Protein AF-A0AA43JAC1-F1 (afdb_monomer)

Solvent-accessible surface area (backbone atoms only — not comparable to full-atom values): 8086 Å² total; per-residue (Å²): 140,81,87,79,81,76,82,54,74,78,64,52,54,62,54,50,50,55,53,50,57,68,74,68,59,69,70,52,88,91,40,70,66,11,55,54,45,45,63,74,26,57,47,96,43,46,61,46,20,34,46,41,29,41,54,52,30,39,52,23,40,60,66,27,52,92,64,53,57,79,39,71,36,44,46,50,25,53,30,29,51,52,24,34,68,28,38,63,75,62,34,51,70,77,49,64,72,37,77,61,39,61,53,34,55,46,36,56,52,50,44,52,56,39,49,56,52,25,64,72,28,26,74,41,82,67,56,25,46,55,31,37,53,52,42,42,53,42,43,49,56,29,40,55,42,52,60,72,66,109

Structure (mmCIF, N/CA/C/O backbone):
data_AF-A0AA43JAC1-F1
#
_entry.id   AF-A0AA43JAC1-F1
#
loop_
_atom_site.group_PDB
_atom_site.id
_atom_site.type_symbol
_atom_site.label_atom_id
_atom_site.label_alt_id
_atom_site.label_comp_id
_atom_site.label_asym_id
_atom_site.label_entity_id
_atom_site.label_seq_id
_atom_site.pdbx_PDB_ins_code
_atom_site.Cartn_x
_atom_site.Cartn_y
_atom_site.Cartn_z
_atom_site.occupancy
_atom_site.B_iso_or_equiv
_atom_site.auth_seq_id
_atom_site.auth_comp_id
_atom_site.auth_asym_id
_atom_site.auth_atom_id
_atom_site.pdbx_PDB_model_num
ATOM 1 N N . MET A 1 1 ? -25.812 -44.907 -29.890 1.00 40.38 1 MET A N 1
ATOM 2 C CA . MET A 1 1 ? -25.607 -44.905 -28.423 1.00 40.38 1 MET A CA 1
ATOM 3 C C . MET A 1 1 ? -24.347 -44.103 -28.121 1.00 40.38 1 MET A C 1
ATOM 5 O O . MET A 1 1 ? -23.286 -44.494 -28.581 1.00 40.38 1 MET A O 1
ATOM 9 N N . LYS A 1 2 ? -24.448 -42.955 -27.439 1.00 39.94 2 LYS A N 1
ATOM 10 C CA . LYS A 1 2 ? -23.285 -42.170 -26.984 1.00 39.94 2 LYS A CA 1
ATOM 11 C C . LYS A 1 2 ? -23.535 -41.804 -25.521 1.00 39.94 2 LYS A C 1
ATOM 13 O O . LYS A 1 2 ? -24.502 -41.108 -25.219 1.00 39.94 2 LYS A O 1
ATOM 18 N N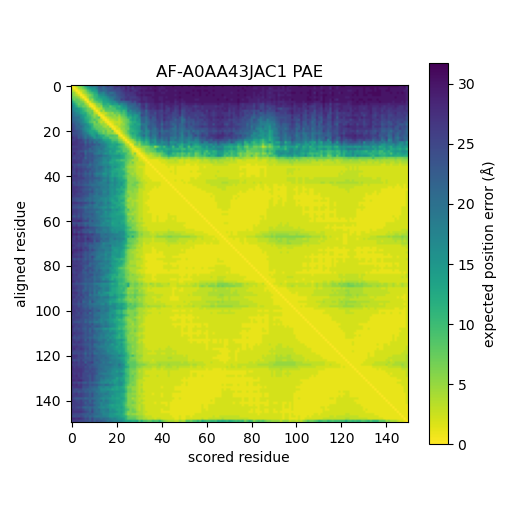 . GLY A 1 3 ? -22.749 -42.414 -24.635 1.00 40.12 3 GLY A N 1
ATOM 19 C CA . GLY A 1 3 ? -22.918 -42.366 -23.186 1.00 40.12 3 GLY A CA 1
ATOM 20 C C . GLY A 1 3 ? -22.763 -40.950 -22.645 1.00 40.12 3 GLY A C 1
ATOM 21 O O . GLY A 1 3 ? -21.780 -40.267 -22.922 1.00 40.12 3 GLY A O 1
ATOM 22 N N . ARG A 1 4 ? -23.764 -40.515 -21.882 1.00 46.50 4 ARG A N 1
ATOM 23 C CA . ARG A 1 4 ? -23.777 -39.256 -21.145 1.00 46.50 4 ARG A CA 1
ATOM 24 C C . ARG A 1 4 ? -22.988 -39.498 -19.854 1.00 46.50 4 ARG A C 1
ATOM 26 O O . ARG A 1 4 ? -23.461 -40.214 -18.975 1.00 46.50 4 ARG A O 1
ATOM 33 N N . GLY A 1 5 ? -21.760 -38.988 -19.786 1.00 47.12 5 GLY A N 1
ATOM 34 C CA . GLY A 1 5 ? -20.915 -39.092 -18.598 1.00 47.12 5 GLY A CA 1
ATOM 35 C C . GLY A 1 5 ? -21.556 -38.343 -17.434 1.00 47.12 5 GLY A C 1
ATOM 36 O O . GLY A 1 5 ? -21.631 -37.118 -17.450 1.00 47.12 5 GLY A O 1
ATOM 37 N N . TYR A 1 6 ? -22.044 -39.081 -16.438 1.00 53.00 6 TYR A N 1
ATOM 38 C CA . TYR A 1 6 ? -22.432 -38.520 -15.151 1.00 53.00 6 TYR A CA 1
ATOM 39 C C . TYR A 1 6 ? -21.171 -37.995 -14.466 1.00 53.00 6 TYR A C 1
ATOM 41 O O . TYR A 1 6 ? -20.369 -38.763 -13.936 1.00 53.00 6 TYR A O 1
ATOM 49 N N . MET A 1 7 ? -20.987 -36.678 -14.486 1.00 51.00 7 MET A N 1
ATOM 50 C CA . MET A 1 7 ? -20.015 -36.012 -13.631 1.00 51.00 7 MET A CA 1
ATOM 51 C C . MET A 1 7 ? -20.516 -36.184 -12.193 1.00 51.00 7 MET A C 1
ATOM 53 O O . MET A 1 7 ? -21.502 -35.575 -11.782 1.00 51.00 7 MET A O 1
ATOM 57 N N . GLY A 1 8 ? -19.929 -37.145 -11.479 1.00 45.53 8 GLY A N 1
ATOM 58 C CA . GLY A 1 8 ? -20.407 -37.577 -10.174 1.00 45.53 8 GLY A CA 1
ATOM 59 C C . GLY A 1 8 ? -20.441 -36.424 -9.174 1.00 45.53 8 GLY A C 1
ATOM 60 O O . GLY A 1 8 ? -19.477 -35.673 -9.043 1.00 45.53 8 GLY A O 1
ATOM 61 N N . LEU A 1 9 ? -21.530 -36.350 -8.406 1.00 53.09 9 LEU A N 1
ATOM 62 C CA . LEU A 1 9 ? -21.781 -35.397 -7.314 1.00 53.09 9 LEU A CA 1
ATOM 63 C C . LEU A 1 9 ? -20.607 -35.280 -6.309 1.00 53.09 9 LEU A C 1
ATOM 65 O O . LEU A 1 9 ? -20.464 -34.277 -5.617 1.00 53.09 9 LEU A O 1
ATOM 69 N N . LYS A 1 10 ? -19.724 -36.288 -6.275 1.00 48.84 10 LYS A N 1
ATOM 70 C CA . LYS A 1 10 ? -18.496 -36.348 -5.468 1.00 48.84 10 LYS A CA 1
ATOM 71 C C . LYS A 1 10 ? -17.394 -35.376 -5.915 1.00 48.84 10 LYS A C 1
ATOM 73 O O . LYS A 1 10 ? -16.580 -34.995 -5.084 1.00 48.84 10 LYS A O 1
ATOM 78 N N . ALA A 1 11 ? -17.370 -34.955 -7.182 1.00 51.06 11 ALA A N 1
ATOM 79 C CA . ALA A 1 11 ? -16.436 -33.936 -7.673 1.00 51.06 11 ALA A CA 1
ATOM 80 C C . ALA A 1 11 ? -16.928 -32.502 -7.398 1.00 51.06 11 ALA A C 1
ATOM 82 O O . ALA A 1 11 ? -16.128 -31.572 -7.369 1.00 51.06 11 ALA A O 1
ATOM 83 N N . LEU A 1 12 ? -18.231 -32.321 -7.146 1.00 50.81 12 LEU A N 1
ATOM 84 C CA . LEU A 1 12 ? -18.826 -31.011 -6.870 1.00 50.81 12 LEU A CA 1
ATOM 85 C C . LEU A 1 12 ? -18.470 -30.496 -5.464 1.00 50.81 12 LEU A C 1
ATOM 87 O O . LEU A 1 12 ? -18.235 -29.306 -5.284 1.00 50.81 12 LEU A O 1
ATOM 91 N N . PHE A 1 13 ? -18.386 -31.395 -4.479 1.00 55.53 13 PHE A N 1
ATOM 92 C CA . PHE A 1 13 ? -18.080 -31.064 -3.082 1.00 55.53 13 PHE A CA 1
ATOM 93 C C . PHE A 1 13 ? -16.692 -30.435 -2.846 1.00 55.53 13 PHE A C 1
ATOM 95 O O . PHE A 1 13 ? -16.640 -29.400 -2.183 1.00 55.53 13 PHE A O 1
ATOM 102 N N . PRO A 1 14 ? -15.570 -30.970 -3.374 1.00 54.66 14 PRO A N 1
ATOM 103 C CA . PRO A 1 14 ? -14.261 -30.341 -3.183 1.00 54.66 14 PRO A CA 1
ATOM 104 C C . PRO A 1 14 ? -14.140 -29.004 -3.928 1.00 54.66 14 PRO A C 1
ATOM 106 O O . PRO A 1 14 ? -13.505 -28.085 -3.420 1.00 54.66 14 PRO A O 1
ATOM 109 N N . ILE A 1 15 ? -14.795 -28.857 -5.087 1.00 58.62 15 ILE A N 1
ATOM 110 C CA . ILE A 1 15 ? -14.816 -27.599 -5.852 1.00 58.62 15 ILE A CA 1
ATOM 111 C C . ILE A 1 15 ? -15.616 -26.527 -5.100 1.00 58.62 15 ILE A C 1
ATOM 113 O O . ILE A 1 15 ? -15.154 -25.396 -4.964 1.00 58.62 15 ILE A O 1
ATOM 117 N N . ALA A 1 16 ? -16.778 -26.888 -4.549 1.00 57.22 16 ALA A N 1
ATOM 118 C CA . ALA A 1 16 ? -17.584 -25.990 -3.729 1.00 57.22 16 ALA A CA 1
ATOM 119 C C . ALA A 1 16 ? -16.869 -25.603 -2.422 1.00 57.22 16 ALA A C 1
ATOM 121 O O . ALA A 1 16 ? -16.908 -24.440 -2.038 1.00 57.22 16 ALA A O 1
ATOM 122 N N . ALA A 1 17 ? -16.156 -26.530 -1.773 1.00 58.16 17 ALA A N 1
ATOM 123 C CA . ALA A 1 17 ? -15.368 -26.235 -0.574 1.00 58.16 17 ALA A CA 1
ATOM 124 C C . ALA A 1 17 ? -14.196 -25.277 -0.860 1.00 58.16 17 ALA A C 1
ATOM 126 O O . ALA A 1 17 ? -13.959 -24.358 -0.078 1.00 58.16 17 ALA A O 1
ATOM 127 N N . LEU A 1 18 ? -13.507 -25.428 -2.000 1.00 54.09 18 LEU A N 1
ATOM 128 C CA . LEU A 1 18 ? -12.446 -24.506 -2.427 1.00 54.09 18 LEU A CA 1
ATOM 129 C C . LEU A 1 18 ? -12.998 -23.098 -2.721 1.00 54.09 18 LEU A C 1
ATOM 131 O O . LEU A 1 18 ? -12.388 -22.096 -2.352 1.00 54.09 18 LEU A O 1
ATOM 135 N N . LEU A 1 19 ? -14.181 -23.026 -3.341 1.00 53.22 19 LEU A N 1
ATOM 136 C CA . LEU A 1 19 ? -14.899 -21.776 -3.597 1.00 53.22 19 LEU A CA 1
ATOM 137 C C . LEU A 1 19 ? -15.349 -21.100 -2.296 1.00 53.22 19 LEU A C 1
ATOM 139 O O . LEU A 1 19 ? -15.145 -19.899 -2.145 1.00 53.22 19 LEU A O 1
ATOM 143 N N . VAL A 1 20 ? -15.873 -21.846 -1.322 1.00 51.38 20 VAL A N 1
ATOM 144 C CA . VAL A 1 20 ? -16.310 -21.287 -0.030 1.00 51.38 20 VAL A CA 1
ATOM 145 C C . VAL A 1 20 ? -15.117 -20.797 0.801 1.00 51.38 20 VAL A C 1
ATOM 147 O O . VAL A 1 20 ? -15.163 -19.683 1.324 1.00 51.38 20 VAL A O 1
ATOM 150 N N . LEU A 1 21 ? -14.003 -21.537 0.826 1.00 49.38 21 LEU A N 1
ATOM 151 C CA . LEU A 1 21 ? -12.764 -21.111 1.498 1.00 49.38 21 LEU A CA 1
ATOM 152 C C . LEU A 1 21 ? -12.146 -19.846 0.879 1.00 49.38 21 LEU A C 1
ATOM 154 O O . LEU A 1 21 ? -11.445 -19.113 1.571 1.00 49.38 21 LEU A O 1
ATOM 158 N N . SER A 1 22 ? -12.429 -19.556 -0.396 1.00 47.78 22 SER A N 1
ATOM 159 C CA . SER A 1 22 ? -12.005 -18.306 -1.044 1.00 47.78 22 SER A CA 1
ATOM 160 C C . SER A 1 22 ? -12.864 -17.090 -0.668 1.00 47.78 22 SER A C 1
ATOM 162 O O . SER A 1 22 ? -12.442 -15.956 -0.881 1.00 47.78 22 SER A O 1
ATOM 164 N N . THR A 1 23 ? -14.057 -17.309 -0.100 1.00 45.69 23 THR A N 1
ATOM 165 C CA . THR A 1 23 ? -14.999 -16.227 0.248 1.00 45.69 23 THR A CA 1
ATOM 166 C C . THR A 1 23 ? -14.921 -15.784 1.706 1.00 45.69 23 THR A C 1
ATOM 168 O O . THR A 1 23 ? -15.363 -14.684 2.028 1.00 45.69 23 THR A O 1
ATOM 171 N N . THR A 1 24 ? -14.338 -16.600 2.589 1.00 44.31 24 THR A N 1
ATOM 172 C CA . THR A 1 24 ? -14.285 -16.329 4.032 1.00 44.31 24 THR A CA 1
ATOM 173 C C . THR A 1 24 ? -12.873 -16.515 4.572 1.00 44.31 24 THR A C 1
ATOM 175 O O . THR A 1 24 ? -12.575 -17.487 5.265 1.00 44.31 24 THR A O 1
ATOM 178 N N . GLY A 1 25 ? -11.973 -15.590 4.258 1.00 48.66 25 GLY A N 1
ATOM 179 C CA . GLY A 1 25 ? -10.686 -15.559 4.936 1.00 48.66 25 GLY A CA 1
ATOM 180 C C . GLY A 1 25 ? -9.676 -14.646 4.278 1.00 48.66 25 GLY A C 1
ATOM 181 O O . GLY A 1 25 ? -9.509 -14.644 3.061 1.00 48.66 25 GLY A O 1
ATOM 182 N N . CYS A 1 26 ? -8.957 -13.919 5.121 1.00 59.94 26 CYS A N 1
ATOM 183 C CA . CYS A 1 26 ? -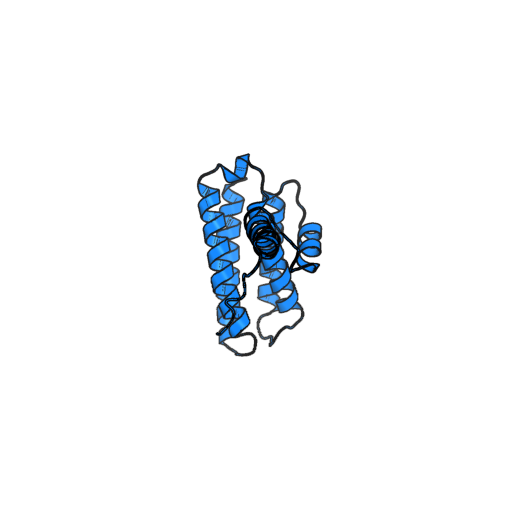7.668 -13.345 4.793 1.00 59.94 26 CYS A CA 1
ATOM 184 C C . CYS A 1 26 ? -6.688 -14.514 4.525 1.00 59.94 26 CYS A C 1
ATOM 186 O O . CYS A 1 26 ? -5.961 -14.957 5.419 1.00 59.94 26 CYS A O 1
ATOM 188 N N . SER A 1 27 ? -6.719 -15.068 3.311 1.00 58.81 27 SER A N 1
ATOM 189 C CA . SER A 1 27 ? -5.905 -16.212 2.905 1.00 58.81 27 SER A CA 1
ATOM 190 C C . SER A 1 27 ? -4.590 -15.782 2.253 1.00 58.81 27 SER A C 1
ATOM 192 O O . SER A 1 27 ? -4.572 -15.185 1.179 1.00 58.81 27 SER A O 1
ATOM 194 N N . TYR A 1 28 ? -3.478 -16.195 2.864 1.00 58.53 28 TYR A N 1
ATOM 195 C CA . TYR A 1 28 ? -2.128 -16.075 2.299 1.00 58.53 28 TYR A CA 1
ATOM 196 C C . TYR A 1 28 ? -1.758 -17.231 1.355 1.00 58.53 28 TYR A C 1
ATOM 198 O O . TYR A 1 28 ? -0.608 -17.316 0.931 1.00 58.53 28 TYR A O 1
ATOM 206 N N . LEU A 1 29 ? -2.689 -18.144 1.038 1.00 57.22 29 LEU A N 1
ATOM 207 C CA . LEU A 1 29 ? -2.394 -19.409 0.343 1.00 57.22 29 LEU A CA 1
ATOM 208 C C . LEU A 1 29 ? -1.641 -19.223 -0.986 1.00 57.22 29 LEU A C 1
ATOM 210 O O . LEU A 1 29 ? -0.872 -20.093 -1.378 1.00 57.22 29 LEU A O 1
ATOM 214 N N . PHE A 1 30 ? -1.836 -18.087 -1.655 1.00 60.38 30 PHE A N 1
ATOM 215 C CA . PHE A 1 30 ? -1.217 -17.792 -2.946 1.00 60.38 30 PHE A CA 1
ATOM 216 C C . PHE A 1 30 ? 0.009 -16.867 -2.860 1.00 60.38 30 PHE A C 1
ATOM 218 O O . PHE A 1 30 ? 0.675 -16.675 -3.874 1.00 60.38 30 PHE A O 1
ATOM 225 N N . TYR A 1 31 ? 0.331 -16.319 -1.679 1.00 67.50 31 TYR A N 1
ATOM 226 C CA . TYR A 1 31 ? 1.367 -15.289 -1.498 1.00 67.50 31 TYR A CA 1
ATOM 227 C C . TYR A 1 31 ? 2.130 -15.487 -0.173 1.00 67.50 31 TYR A C 1
ATOM 229 O O . TYR A 1 31 ? 1.892 -14.767 0.800 1.00 67.50 31 TYR A O 1
ATOM 237 N N . PRO A 1 32 ? 3.041 -16.475 -0.089 1.00 66.69 32 PRO A N 1
ATOM 238 C CA . PRO A 1 32 ? 3.710 -16.831 1.164 1.00 66.69 32 PRO A CA 1
ATOM 239 C C . PRO A 1 32 ? 4.566 -15.695 1.752 1.00 66.69 32 PRO A C 1
ATOM 241 O O . PRO A 1 32 ? 4.531 -15.493 2.966 1.00 66.69 32 PRO A O 1
ATOM 244 N N . HIS A 1 33 ? 5.247 -14.894 0.922 1.00 84.62 33 HIS A N 1
ATOM 245 C CA . HIS A 1 33 ? 6.064 -13.764 1.394 1.00 84.62 33 HIS A CA 1
ATOM 246 C C . HIS A 1 33 ? 5.231 -12.582 1.912 1.00 84.62 33 HIS A C 1
ATOM 248 O O . HIS A 1 33 ? 5.705 -11.815 2.749 1.00 84.62 33 HIS A O 1
ATOM 254 N N . ALA A 1 34 ? 3.956 -12.461 1.524 1.00 86.50 34 ALA A N 1
ATOM 255 C CA . ALA A 1 34 ? 3.066 -11.445 2.089 1.00 86.50 34 ALA A CA 1
ATOM 256 C C . ALA A 1 34 ? 2.913 -11.603 3.614 1.00 86.50 34 ALA A C 1
ATOM 258 O O . ALA A 1 34 ? 2.842 -10.615 4.343 1.00 86.50 34 ALA A O 1
ATOM 259 N N . LYS A 1 35 ? 2.949 -12.842 4.128 1.00 88.56 35 LYS A N 1
ATOM 260 C CA . LYS A 1 35 ? 2.922 -13.106 5.575 1.00 88.56 35 LYS A CA 1
ATOM 261 C C . LYS A 1 35 ? 4.150 -12.535 6.289 1.00 88.56 35 LYS A C 1
ATOM 263 O O . LYS A 1 35 ? 4.026 -12.074 7.423 1.00 88.56 35 LYS A O 1
ATOM 268 N N . GLU A 1 36 ? 5.318 -12.557 5.651 1.00 92.88 36 GLU A N 1
ATOM 269 C CA . GLU A 1 36 ? 6.544 -11.987 6.218 1.00 92.88 36 GLU A CA 1
ATOM 270 C C . GLU A 1 36 ? 6.439 -10.468 6.333 1.00 92.88 36 GLU A C 1
ATOM 272 O O . GLU A 1 36 ? 6.806 -9.908 7.363 1.00 92.88 36 GLU A O 1
ATOM 277 N N . PHE A 1 37 ? 5.880 -9.801 5.321 1.00 95.69 37 PHE A N 1
ATOM 278 C CA . PHE A 1 37 ? 5.620 -8.363 5.385 1.00 95.69 37 PHE A CA 1
ATOM 279 C C . PHE A 1 37 ? 4.585 -8.011 6.453 1.00 95.69 37 PHE A C 1
ATOM 281 O O . PHE A 1 37 ? 4.822 -7.084 7.223 1.00 95.69 37 PHE A O 1
ATOM 288 N N . THR A 1 38 ? 3.504 -8.785 6.597 1.00 95.19 38 THR A N 1
ATOM 289 C CA . THR A 1 38 ? 2.562 -8.602 7.715 1.00 95.19 38 THR A CA 1
ATOM 290 C C . THR A 1 38 ? 3.252 -8.768 9.069 1.00 95.19 38 THR A C 1
ATOM 292 O O . THR A 1 38 ? 2.995 -7.998 9.990 1.00 95.19 38 THR A O 1
ATOM 295 N N . ALA A 1 39 ? 4.148 -9.751 9.209 1.00 95.38 39 ALA A N 1
ATOM 296 C CA . ALA A 1 39 ? 4.907 -9.945 10.442 1.00 95.38 39 ALA A CA 1
ATOM 297 C C . ALA A 1 39 ? 5.855 -8.767 10.725 1.00 95.38 39 ALA A C 1
ATOM 299 O O . ALA A 1 39 ? 5.922 -8.314 11.866 1.00 95.38 39 ALA A O 1
ATOM 300 N N . LYS A 1 40 ? 6.540 -8.247 9.697 1.00 97.25 40 LYS A N 1
ATOM 301 C CA . LYS A 1 40 ? 7.419 -7.066 9.793 1.00 97.25 40 LYS A CA 1
ATOM 302 C C . LYS A 1 40 ? 6.647 -5.794 10.152 1.00 97.25 40 LYS A C 1
ATOM 304 O O . LYS A 1 40 ? 7.149 -4.979 10.914 1.00 97.25 40 LYS A O 1
ATOM 309 N N . ALA A 1 41 ? 5.437 -5.637 9.627 1.00 97.44 41 ALA A N 1
ATOM 310 C CA . ALA A 1 41 ? 4.601 -4.456 9.824 1.00 97.44 41 ALA A CA 1
ATOM 311 C C . ALA A 1 41 ? 3.723 -4.507 11.086 1.00 97.44 41 ALA A C 1
ATOM 313 O O . ALA A 1 41 ? 2.972 -3.566 11.346 1.00 97.44 41 ALA A O 1
ATOM 314 N N . LYS A 1 42 ? 3.768 -5.604 11.851 1.00 97.06 42 LYS A N 1
ATOM 315 C CA . LYS A 1 42 ? 2.864 -5.854 12.977 1.00 97.06 42 LYS A CA 1
ATOM 316 C C . LYS A 1 42 ? 2.873 -4.695 13.986 1.00 97.06 42 LYS A C 1
ATOM 318 O O . LYS A 1 42 ? 3.895 -4.424 14.608 1.00 97.06 42 LYS A O 1
ATOM 323 N N . GLY A 1 43 ? 1.713 -4.064 14.162 1.00 96.06 43 GLY A N 1
ATOM 324 C CA . GLY A 1 43 ? 1.448 -3.058 15.194 1.00 96.06 43 GLY A CA 1
ATOM 325 C C . GLY A 1 43 ? 0.770 -3.645 16.437 1.00 96.06 43 GLY A C 1
ATOM 326 O O . GLY A 1 43 ? 0.583 -4.862 16.548 1.00 96.06 43 GLY A O 1
ATOM 327 N N . ALA A 1 44 ? 0.369 -2.775 17.367 1.00 96.81 44 ALA A N 1
ATOM 328 C CA . ALA A 1 44 ? -0.426 -3.141 18.538 1.00 96.81 44 ALA A CA 1
ATOM 329 C C . ALA A 1 44 ? -1.842 -3.605 18.154 1.00 96.81 44 ALA A C 1
ATOM 331 O O . ALA A 1 44 ? -2.413 -4.457 18.836 1.00 96.81 44 ALA A O 1
ATOM 332 N N . THR A 1 45 ? -2.383 -3.081 17.049 1.00 96.88 45 THR A N 1
ATOM 333 C CA . THR A 1 45 ? -3.690 -3.452 16.484 1.00 96.88 45 THR A CA 1
ATOM 334 C C . THR A 1 45 ? -3.572 -3.926 15.032 1.00 96.88 45 THR A C 1
ATOM 336 O O . THR A 1 45 ? -2.567 -3.705 14.341 1.00 96.88 45 THR A O 1
ATOM 339 N N . GLY A 1 46 ? -4.621 -4.584 14.539 1.00 96.06 46 GLY A N 1
ATOM 340 C CA . GLY A 1 46 ? -4.796 -4.897 13.125 1.00 96.06 46 GLY A CA 1
ATOM 341 C C . GLY A 1 46 ? -4.820 -3.627 12.280 1.00 96.06 46 GLY A C 1
ATOM 342 O O . GLY A 1 46 ? -4.136 -3.571 11.260 1.00 96.06 46 GLY A O 1
ATOM 343 N N . LEU A 1 47 ? -5.519 -2.583 12.739 1.00 97.56 47 LEU A N 1
ATOM 344 C CA . LEU A 1 47 ? -5.524 -1.272 12.083 1.00 97.56 47 LEU A CA 1
ATOM 345 C C . LEU A 1 47 ? -4.111 -0.684 11.934 1.00 97.56 47 LEU A C 1
ATOM 347 O O . LEU A 1 47 ? -3.715 -0.286 10.838 1.00 97.56 47 LEU A O 1
ATOM 351 N N . GLU A 1 48 ? -3.326 -0.675 13.012 1.00 98.12 48 GLU A N 1
ATOM 352 C CA . GLU A 1 48 ? -1.947 -0.179 12.985 1.00 98.12 48 GLU A CA 1
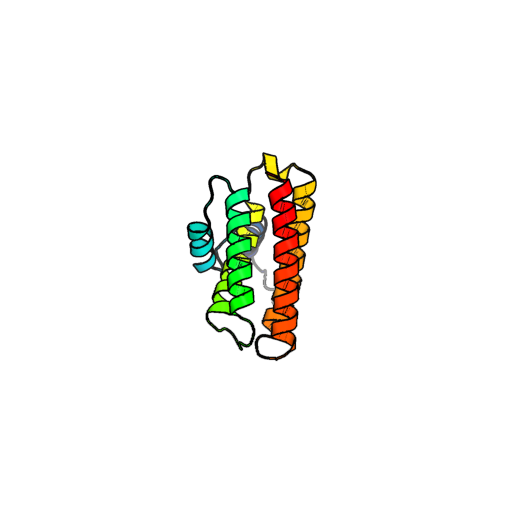ATOM 353 C C . GLU A 1 48 ? -1.061 -1.018 12.058 1.00 98.12 48 GLU A C 1
ATOM 355 O O . GLU A 1 48 ? -0.260 -0.470 11.304 1.00 98.12 48 GLU A O 1
ATOM 360 N N . THR A 1 49 ? -1.262 -2.337 12.034 1.00 97.94 49 THR A N 1
ATOM 361 C CA . THR A 1 49 ? -0.553 -3.232 11.108 1.00 97.94 49 THR A CA 1
ATOM 362 C C . THR A 1 49 ? -0.815 -2.861 9.647 1.00 97.94 49 THR A C 1
ATOM 364 O O . THR A 1 49 ? 0.120 -2.810 8.848 1.00 97.94 49 THR A O 1
ATOM 367 N N . VAL A 1 50 ? -2.068 -2.566 9.276 1.00 98.00 50 VAL A N 1
ATOM 368 C CA . VAL A 1 50 ? -2.396 -2.142 7.903 1.00 98.00 50 VAL A CA 1
ATOM 369 C C . VAL A 1 50 ? -1.757 -0.788 7.592 1.00 98.00 50 VAL A C 1
ATOM 371 O O . VAL A 1 50 ? -1.160 -0.640 6.529 1.00 98.00 50 VAL A O 1
ATOM 374 N N . ILE A 1 51 ? -1.800 0.175 8.519 1.00 98.56 51 ILE A N 1
ATOM 375 C CA . ILE A 1 51 ? -1.139 1.480 8.348 1.00 98.56 51 ILE A CA 1
ATOM 376 C C . ILE A 1 51 ? 0.366 1.296 8.099 1.00 98.56 51 ILE A C 1
ATOM 378 O O . ILE A 1 51 ? 0.901 1.844 7.136 1.00 98.56 51 ILE A O 1
ATOM 382 N N . ASN A 1 52 ? 1.045 0.469 8.892 1.00 98.62 52 ASN A N 1
ATOM 383 C CA . ASN A 1 52 ? 2.468 0.185 8.707 1.00 98.62 52 ASN A CA 1
ATOM 384 C C . ASN A 1 52 ? 2.757 -0.469 7.349 1.00 98.62 52 ASN A C 1
ATOM 386 O O . ASN A 1 52 ? 3.706 -0.076 6.672 1.00 98.62 52 ASN A O 1
ATOM 390 N N . LEU A 1 53 ? 1.911 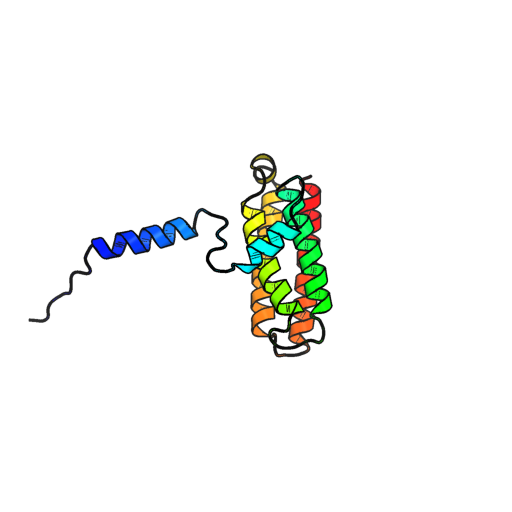-1.406 6.907 1.00 98.62 53 LEU A N 1
ATOM 391 C CA . LEU A 1 53 ? 2.022 -2.001 5.574 1.00 98.62 53 LEU A CA 1
ATOM 392 C C . LEU A 1 53 ? 1.884 -0.956 4.459 1.00 98.62 53 LEU A C 1
ATOM 394 O O . LEU A 1 53 ? 2.645 -1.013 3.497 1.00 98.62 53 LEU A O 1
ATOM 398 N N . THR A 1 54 ? 0.972 0.019 4.585 1.00 98.69 54 THR A N 1
ATOM 399 C CA . THR A 1 54 ? 0.859 1.096 3.581 1.00 98.69 54 THR A CA 1
ATOM 400 C C . THR A 1 54 ? 2.117 1.961 3.511 1.00 98.69 54 THR A C 1
ATOM 402 O O . THR A 1 54 ? 2.475 2.402 2.424 1.00 98.69 54 THR A O 1
ATOM 405 N N . ASN A 1 55 ? 2.807 2.203 4.632 1.00 98.62 55 ASN A N 1
ATOM 406 C CA . ASN A 1 55 ? 4.079 2.940 4.640 1.00 98.62 55 ASN A CA 1
ATOM 407 C C . ASN A 1 55 ? 5.185 2.150 3.928 1.00 98.62 55 ASN A C 1
ATOM 409 O O . ASN A 1 55 ? 5.931 2.706 3.126 1.00 98.62 55 ASN A O 1
ATOM 413 N N . MET A 1 56 ? 5.275 0.843 4.197 1.00 98.50 56 MET A N 1
ATOM 414 C CA . MET A 1 56 ? 6.233 -0.032 3.514 1.00 98.50 56 MET A CA 1
ATOM 415 C C . MET A 1 56 ? 5.973 -0.065 2.002 1.00 98.50 56 MET A C 1
ATOM 417 O O . MET A 1 56 ? 6.908 0.119 1.225 1.00 98.50 56 MET A O 1
ATOM 421 N N . ALA A 1 57 ? 4.704 -0.209 1.601 1.00 98.69 57 ALA A N 1
ATOM 422 C CA . ALA A 1 57 ? 4.293 -0.236 0.199 1.00 98.69 57 ALA A CA 1
ATOM 423 C C . ALA A 1 57 ? 4.623 1.063 -0.535 1.00 98.69 57 ALA A C 1
ATOM 425 O O . ALA A 1 57 ? 5.087 1.015 -1.670 1.00 98.69 57 ALA A O 1
ATOM 426 N N . GLU A 1 58 ? 4.454 2.219 0.104 1.00 98.75 58 GLU A N 1
ATOM 427 C CA . GLU A 1 58 ? 4.841 3.497 -0.496 1.00 98.75 58 GLU A CA 1
ATOM 428 C C . GLU A 1 58 ? 6.356 3.586 -0.714 1.00 98.75 58 GLU A C 1
ATOM 430 O O . GLU A 1 58 ? 6.805 3.998 -1.788 1.00 98.75 58 GLU A O 1
ATOM 435 N N . ALA A 1 59 ? 7.152 3.151 0.268 1.00 98.69 59 ALA A N 1
ATOM 436 C CA . ALA A 1 59 ? 8.606 3.131 0.145 1.00 98.69 59 ALA A CA 1
ATOM 437 C C . ALA A 1 59 ? 9.063 2.210 -1.000 1.00 98.69 59 ALA A C 1
ATOM 439 O O . ALA A 1 59 ? 9.877 2.618 -1.829 1.00 98.69 59 ALA A O 1
ATOM 440 N N . SER A 1 60 ? 8.500 1.000 -1.095 1.00 98.75 60 SER A N 1
ATOM 441 C CA . SER A 1 60 ? 8.793 0.062 -2.184 1.00 98.75 60 SER A CA 1
ATOM 442 C C . SER A 1 60 ? 8.316 0.578 -3.546 1.00 98.75 60 SER A C 1
ATOM 444 O O . SER A 1 60 ? 9.059 0.468 -4.517 1.00 98.75 60 SER A O 1
ATOM 446 N N . ALA 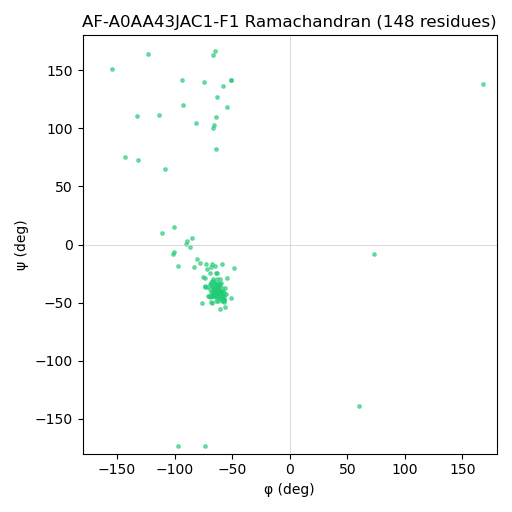A 1 61 ? 7.135 1.200 -3.635 1.00 98.62 61 ALA A N 1
ATOM 447 C CA . ALA A 1 61 ? 6.645 1.803 -4.877 1.00 98.62 61 ALA A CA 1
ATOM 448 C C . ALA A 1 61 ? 7.536 2.962 -5.347 1.00 98.62 61 ALA A C 1
ATOM 450 O O . ALA A 1 61 ? 7.876 3.048 -6.526 1.00 98.62 61 ALA A O 1
ATOM 451 N N . THR A 1 62 ? 7.983 3.811 -4.422 1.00 98.50 62 THR A N 1
ATOM 452 C CA . THR A 1 62 ? 8.915 4.905 -4.726 1.00 98.50 62 THR A CA 1
ATOM 453 C C . THR A 1 62 ? 10.265 4.363 -5.193 1.00 98.50 62 THR A C 1
ATOM 455 O O . THR A 1 62 ? 10.793 4.814 -6.207 1.00 98.50 62 THR A O 1
ATOM 458 N N . ALA A 1 63 ? 10.800 3.350 -4.504 1.00 98.56 63 ALA A N 1
ATOM 459 C CA . ALA A 1 63 ? 12.052 2.687 -4.871 1.00 98.56 63 ALA A CA 1
ATOM 460 C C . ALA A 1 63 ? 11.957 1.879 -6.175 1.00 98.56 63 ALA A C 1
ATOM 462 O O . ALA A 1 63 ? 12.979 1.552 -6.774 1.00 98.56 63 ALA A O 1
ATOM 463 N N . ALA A 1 64 ? 10.748 1.525 -6.611 1.00 98.31 64 ALA A N 1
ATOM 464 C CA . ALA A 1 64 ? 10.539 0.846 -7.876 1.00 98.31 64 ALA A CA 1
ATOM 465 C C . ALA A 1 64 ? 10.727 1.790 -9.067 1.00 98.31 64 ALA A C 1
ATOM 467 O O . ALA A 1 64 ? 11.135 1.307 -10.118 1.00 98.31 64 ALA A O 1
ATOM 468 N N . LYS A 1 65 ? 10.474 3.104 -8.951 1.00 98.31 65 LYS A N 1
ATOM 469 C CA . LYS A 1 65 ? 10.510 4.055 -10.085 1.00 98.31 65 LYS A CA 1
ATOM 470 C C . LYS A 1 65 ? 11.804 3.979 -10.905 1.00 98.31 65 LYS A C 1
ATOM 472 O O . LYS A 1 65 ? 12.887 3.772 -10.367 1.00 98.31 65 LYS A O 1
ATOM 477 N N . GLY A 1 66 ? 11.684 4.120 -12.225 1.00 97.69 66 GLY A N 1
ATOM 478 C CA . GLY A 1 66 ? 12.797 3.979 -13.173 1.00 97.69 66 GLY A CA 1
ATOM 479 C C . GLY A 1 66 ? 13.277 2.538 -13.411 1.00 97.69 66 GLY A C 1
ATOM 480 O O . GLY A 1 66 ? 14.068 2.304 -14.322 1.00 97.69 66 GLY A O 1
ATOM 481 N N . GLY A 1 67 ? 12.786 1.570 -12.634 1.00 96.88 67 GLY A N 1
ATOM 482 C CA . GLY A 1 67 ? 13.018 0.144 -12.842 1.00 96.88 67 GLY A CA 1
ATOM 483 C C . GLY A 1 67 ? 12.245 -0.468 -14.019 1.00 96.88 67 GLY A C 1
ATOM 484 O O . GLY A 1 67 ? 11.579 0.225 -14.799 1.00 96.88 67 GLY A O 1
ATOM 485 N N . THR A 1 68 ? 12.333 -1.794 -14.141 1.00 96.44 68 THR A N 1
ATOM 486 C CA . THR A 1 68 ? 11.718 -2.588 -15.218 1.00 96.44 68 THR A CA 1
ATOM 487 C C . THR A 1 68 ? 11.458 -4.023 -14.758 1.00 96.44 68 THR A C 1
ATOM 489 O O . THR A 1 68 ? 12.169 -4.554 -13.903 1.00 96.44 68 THR A O 1
ATOM 492 N N . GLY A 1 69 ? 10.440 -4.665 -15.323 1.00 97.31 69 GLY A N 1
ATOM 493 C CA . GLY A 1 69 ? 10.063 -6.030 -14.998 1.00 97.31 69 GLY A CA 1
ATOM 494 C C . GLY A 1 69 ? 9.683 -6.208 -13.531 1.00 97.31 69 GLY A C 1
ATOM 495 O O . GLY A 1 69 ? 8.964 -5.399 -12.945 1.00 97.31 69 GLY A O 1
ATOM 496 N N . VAL A 1 70 ? 10.141 -7.320 -12.959 1.00 96.81 70 VAL A N 1
ATOM 497 C CA . VAL A 1 70 ? 9.962 -7.677 -11.546 1.00 96.81 70 VAL A CA 1
ATOM 498 C C . VAL A 1 70 ? 11.309 -7.549 -10.840 1.00 96.81 70 VAL A C 1
ATOM 500 O O . VAL A 1 70 ? 11.921 -8.536 -10.441 1.00 96.81 70 VAL A O 1
ATOM 503 N N . ASP A 1 71 ? 11.810 -6.316 -10.773 1.00 97.12 71 ASP A N 1
ATOM 504 C CA . ASP A 1 71 ? 12.924 -5.977 -9.890 1.00 97.12 71 ASP A CA 1
ATOM 505 C C . ASP A 1 71 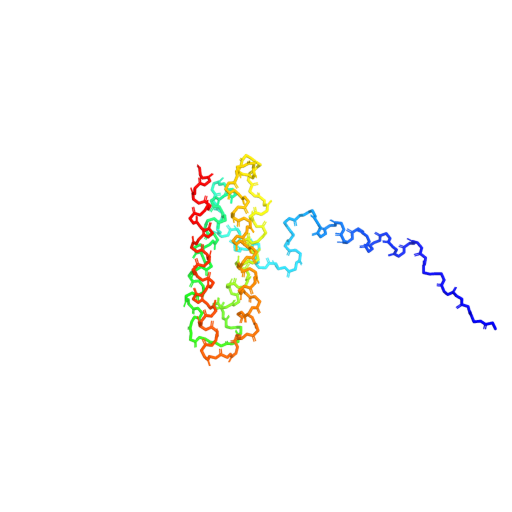? 12.527 -6.141 -8.412 1.00 97.12 71 ASP A C 1
ATOM 507 O O . ASP A 1 71 ? 11.353 -6.309 -8.072 1.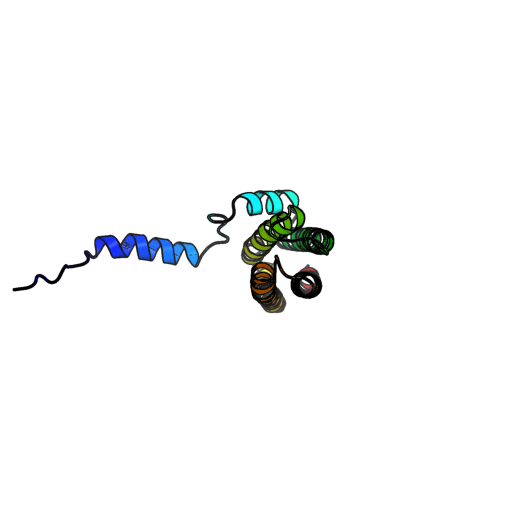00 97.12 71 ASP A O 1
ATOM 511 N N . GLN A 1 72 ? 13.519 -6.133 -7.517 1.00 97.56 72 GLN A N 1
ATOM 512 C CA . GLN A 1 72 ? 13.283 -6.442 -6.105 1.00 97.56 72 GLN A CA 1
ATOM 513 C C . GLN A 1 72 ? 12.279 -5.482 -5.455 1.00 97.56 72 GLN A C 1
ATOM 515 O O . GLN A 1 72 ? 11.422 -5.923 -4.695 1.00 97.56 72 GLN A O 1
ATOM 520 N N . SER A 1 73 ? 12.348 -4.183 -5.757 1.00 98.06 73 SER A N 1
ATOM 521 C CA . SER A 1 73 ? 11.421 -3.199 -5.191 1.00 98.06 73 SER A CA 1
ATOM 522 C C . SER A 1 73 ? 9.992 -3.401 -5.699 1.00 98.06 73 SER A C 1
ATOM 524 O O . SER A 1 73 ? 9.048 -3.251 -4.918 1.00 98.06 73 SER A O 1
ATOM 526 N N . PHE A 1 74 ? 9.805 -3.803 -6.961 1.00 97.94 74 PHE A N 1
ATOM 527 C CA . PHE A 1 74 ? 8.487 -4.154 -7.486 1.00 97.94 74 PHE A CA 1
ATOM 528 C C . PHE A 1 74 ? 7.949 -5.487 -6.938 1.00 97.94 74 PHE A C 1
ATOM 530 O O . PHE A 1 74 ? 6.751 -5.592 -6.662 1.00 97.94 74 PHE A O 1
ATOM 537 N N . ASP A 1 75 ? 8.801 -6.495 -6.730 1.00 96.56 75 ASP A N 1
ATOM 538 C CA . ASP A 1 75 ? 8.394 -7.751 -6.082 1.00 96.56 75 ASP A CA 1
ATOM 539 C C . ASP A 1 75 ? 8.018 -7.540 -4.607 1.00 96.56 75 ASP A C 1
ATOM 541 O O . ASP A 1 75 ? 6.993 -8.041 -4.131 1.00 96.56 75 ASP A O 1
ATOM 545 N N . ASP A 1 76 ? 8.787 -6.725 -3.886 1.00 97.62 76 ASP A N 1
ATOM 546 C CA . ASP A 1 76 ? 8.462 -6.324 -2.518 1.00 97.62 76 ASP A CA 1
ATOM 547 C C . ASP A 1 76 ? 7.101 -5.620 -2.479 1.00 97.62 76 ASP A C 1
ATOM 549 O O . ASP A 1 76 ? 6.238 -5.989 -1.677 1.00 97.62 76 ASP A O 1
ATOM 553 N N . LEU A 1 77 ? 6.865 -4.668 -3.393 1.00 98.31 77 LEU A N 1
ATOM 554 C CA . LEU A 1 77 ? 5.579 -3.982 -3.534 1.00 98.31 77 LEU A CA 1
ATOM 555 C C . LEU A 1 77 ? 4.429 -4.969 -3.780 1.00 98.31 77 LEU A C 1
ATOM 557 O O . LEU A 1 77 ? 3.371 -4.854 -3.160 1.00 98.31 77 LEU A O 1
ATOM 561 N N . HIS A 1 78 ? 4.623 -5.950 -4.664 1.00 96.56 78 HIS A N 1
ATOM 562 C CA . HIS A 1 78 ? 3.623 -6.971 -4.971 1.00 96.56 78 HIS A CA 1
ATOM 563 C C . HIS A 1 78 ? 3.219 -7.761 -3.722 1.00 96.56 78 HIS A C 1
ATOM 565 O O . HIS A 1 78 ? 2.029 -7.914 -3.428 1.00 96.56 78 HIS A O 1
ATOM 571 N N . ASN A 1 79 ? 4.201 -8.232 -2.955 1.00 96.19 79 ASN A N 1
ATOM 572 C CA . ASN A 1 79 ? 3.957 -9.002 -1.740 1.00 96.19 79 ASN A CA 1
ATOM 573 C C . ASN A 1 79 ? 3.348 -8.141 -0.621 1.00 96.19 79 ASN A C 1
ATOM 575 O O . ASN A 1 79 ? 2.444 -8.597 0.086 1.00 96.19 79 ASN A O 1
ATOM 579 N N . GLN A 1 80 ? 3.780 -6.887 -0.482 1.00 97.69 80 GLN A N 1
ATOM 580 C CA . GLN A 1 80 ? 3.214 -5.934 0.476 1.00 97.69 80 GLN A CA 1
ATOM 581 C C . GLN A 1 80 ? 1.769 -5.559 0.128 1.00 97.69 80 GLN A C 1
ATOM 583 O O . GLN A 1 80 ? 0.929 -5.490 1.022 1.00 97.69 80 GLN A O 1
ATOM 588 N N . PHE A 1 81 ? 1.430 -5.402 -1.153 1.00 96.69 81 PHE A N 1
ATOM 589 C CA . PHE A 1 81 ? 0.047 -5.183 -1.582 1.00 96.69 81 PHE A CA 1
ATOM 590 C C . PHE A 1 81 ? -0.867 -6.353 -1.184 1.00 96.69 81 PHE A C 1
ATOM 592 O O . PHE A 1 81 ? -1.957 -6.138 -0.644 1.00 96.69 81 PHE A O 1
ATOM 599 N N . HIS A 1 82 ? -0.419 -7.600 -1.366 1.00 94.12 82 HIS A N 1
ATOM 600 C CA . HIS A 1 82 ? -1.176 -8.760 -0.877 1.00 94.12 82 HIS A CA 1
ATOM 601 C C . HIS A 1 82 ? -1.293 -8.771 0.643 1.00 94.12 82 HIS A C 1
ATOM 603 O O . HIS A 1 82 ? -2.364 -9.077 1.167 1.00 94.12 82 HIS A O 1
ATOM 609 N N . ALA A 1 83 ? -0.237 -8.381 1.359 1.00 95.50 83 ALA A N 1
ATOM 610 C CA . ALA A 1 83 ? -0.273 -8.241 2.811 1.00 95.50 83 ALA A CA 1
ATOM 611 C C . ALA A 1 83 ? -1.312 -7.200 3.264 1.00 95.50 83 ALA A C 1
ATOM 613 O O . ALA A 1 83 ? -2.068 -7.475 4.200 1.00 95.50 83 ALA A O 1
ATOM 614 N N . ILE A 1 84 ? -1.410 -6.051 2.580 1.00 96.69 84 ILE A N 1
ATOM 615 C CA . ILE A 1 84 ? -2.436 -5.020 2.821 1.00 96.69 84 ILE A CA 1
ATOM 616 C C . ILE A 1 84 ? -3.828 -5.602 2.587 1.00 96.69 84 ILE A C 1
ATOM 618 O O . ILE A 1 84 ? -4.656 -5.592 3.500 1.00 96.69 84 ILE A O 1
ATOM 622 N N . SER A 1 85 ? -4.081 -6.161 1.398 1.00 92.88 85 SER A N 1
ATOM 623 C CA . SER A 1 85 ? -5.406 -6.681 1.034 1.00 92.88 85 SER A CA 1
ATOM 624 C C . SER A 1 85 ? -5.863 -7.806 1.962 1.00 92.88 85 SER A C 1
ATOM 626 O O . SER A 1 85 ? -7.065 -7.993 2.165 1.00 92.88 85 SER A O 1
ATOM 628 N N . ASN A 1 86 ? -4.919 -8.564 2.510 1.00 90.31 86 ASN A N 1
ATOM 629 C CA . ASN A 1 86 ? -5.205 -9.598 3.480 1.00 90.31 86 ASN A CA 1
ATOM 630 C C . ASN A 1 86 ? -5.505 -9.004 4.861 1.00 90.31 86 ASN A C 1
ATOM 632 O O . ASN A 1 86 ? -6.521 -9.318 5.474 1.00 90.31 86 ASN A O 1
ATOM 636 N N . SER A 1 87 ? -4.639 -8.113 5.341 1.00 92.81 87 SER A N 1
ATOM 637 C CA . SER A 1 87 ? -4.719 -7.566 6.698 1.00 92.81 87 SER A CA 1
ATOM 638 C C . SER A 1 87 ? -5.919 -6.637 6.884 1.00 92.81 87 SER A C 1
ATOM 640 O O . SER A 1 87 ? -6.545 -6.669 7.941 1.00 92.81 87 SER A O 1
ATOM 642 N N . ILE A 1 88 ? -6.319 -5.887 5.849 1.00 92.06 88 ILE A N 1
ATOM 643 C CA . ILE A 1 88 ? -7.473 -4.977 5.915 1.00 92.06 88 ILE A CA 1
ATOM 644 C C . ILE A 1 88 ? -8.792 -5.713 6.186 1.00 92.06 88 ILE A C 1
ATOM 646 O O . ILE A 1 88 ? -9.653 -5.203 6.901 1.00 92.06 88 ILE A O 1
ATOM 650 N N . CYS A 1 89 ? -8.945 -6.944 5.687 1.00 86.06 89 CYS A N 1
ATOM 651 C CA . CYS A 1 89 ? -10.117 -7.783 5.955 1.00 86.06 89 CYS A CA 1
ATOM 652 C C . CYS A 1 89 ? -10.137 -8.329 7.397 1.00 86.06 89 CYS A C 1
ATOM 654 O O . CYS A 1 89 ? -11.177 -8.787 7.872 1.00 86.06 89 CYS A O 1
ATOM 656 N N . CYS A 1 90 ? -8.994 -8.282 8.084 1.00 86.88 90 CYS A N 1
ATOM 657 C CA . CYS A 1 90 ? -8.747 -8.914 9.376 1.00 86.88 90 CYS A CA 1
ATOM 658 C C . CYS A 1 90 ? -8.585 -7.921 10.538 1.00 86.88 90 CYS A C 1
ATOM 660 O O . CYS A 1 90 ? -8.215 -8.336 11.636 1.00 86.88 90 CYS A O 1
ATOM 662 N N . VAL A 1 91 ? -8.880 -6.633 10.330 1.00 93.69 91 VAL A N 1
ATOM 663 C CA . VAL A 1 91 ? -8.889 -5.644 11.419 1.00 93.69 91 VAL A CA 1
ATOM 664 C C . VAL A 1 91 ? -10.018 -5.915 12.423 1.00 93.69 91 VAL A C 1
ATOM 666 O O . VAL A 1 91 ? -10.974 -6.665 12.160 1.00 93.69 91 VAL A O 1
ATOM 669 N N . GLU A 1 92 ? -9.895 -5.307 13.599 1.00 95.56 92 GLU A N 1
ATOM 670 C CA . GLU A 1 92 ? -10.802 -5.458 14.730 1.00 95.56 92 GLU A CA 1
ATOM 671 C C . GLU A 1 92 ? -12.262 -5.242 14.319 1.00 95.56 92 GLU A C 1
ATOM 673 O O . GLU A 1 92 ? -12.590 -4.358 13.529 1.00 95.56 92 GLU A O 1
ATOM 678 N N . LYS A 1 93 ? -13.178 -6.039 14.883 1.00 95.06 93 LYS A N 1
ATOM 679 C CA . LYS A 1 93 ? -14.609 -5.937 14.559 1.00 95.06 93 LYS A CA 1
ATOM 680 C C . LYS A 1 93 ? -15.160 -4.527 14.820 1.00 95.06 93 LYS A C 1
ATOM 682 O O . LYS A 1 93 ? -15.889 -4.018 13.979 1.00 95.06 93 LYS A O 1
ATOM 687 N N . SER A 1 94 ? -14.766 -3.900 15.929 1.00 95.62 94 SER A N 1
ATOM 688 C CA . SER A 1 94 ? -15.166 -2.531 16.280 1.00 95.62 94 SER A CA 1
ATOM 689 C C . SER A 1 94 ? -14.726 -1.495 15.243 1.00 95.62 94 SER A C 1
ATOM 691 O O . SER A 1 94 ? -15.454 -0.542 14.999 1.00 95.62 94 SER A O 1
ATOM 693 N N . VAL A 1 95 ? -13.571 -1.688 14.598 1.00 96.94 95 VAL A N 1
ATOM 694 C CA . VAL A 1 95 ? -13.109 -0.845 13.483 1.00 96.94 95 VAL A CA 1
ATOM 695 C C . VAL A 1 95 ? -13.954 -1.101 12.236 1.00 96.94 95 VAL A C 1
ATOM 697 O O . VAL A 1 95 ? -14.401 -0.158 11.590 1.00 96.94 95 VAL A O 1
ATOM 700 N N . ARG A 1 96 ? -14.234 -2.372 11.917 1.00 96.00 96 ARG A N 1
ATOM 701 C CA . ARG A 1 96 ? -15.014 -2.752 10.723 1.00 96.00 96 ARG A CA 1
ATOM 702 C C . ARG A 1 96 ? -16.464 -2.268 10.736 1.00 96.00 96 ARG A C 1
ATOM 704 O O . ARG A 1 96 ? -17.066 -2.153 9.673 1.00 96.00 96 ARG A O 1
ATOM 711 N N . GLU A 1 97 ? -17.027 -2.023 11.915 1.00 95.94 97 GLU A N 1
ATOM 712 C CA . GLU A 1 97 ? -18.389 -1.504 12.086 1.00 95.94 97 GLU A CA 1
ATOM 713 C C . GLU A 1 97 ? -18.485 0.019 11.882 1.00 95.94 97 GLU A C 1
ATOM 715 O O . GLU A 1 97 ? -19.588 0.544 11.729 1.00 95.94 97 GLU A O 1
ATOM 720 N N . GLN A 1 98 ? -17.356 0.736 11.832 1.00 96.44 98 GLN A N 1
ATOM 721 C CA . GLN A 1 98 ? -17.350 2.174 11.567 1.00 96.44 98 GLN A CA 1
ATOM 722 C C . GLN A 1 98 ? -17.623 2.467 10.079 1.00 96.44 98 GLN A C 1
ATOM 724 O O . GLN A 1 98 ? -17.044 1.808 9.212 1.00 96.44 98 GLN A O 1
ATOM 729 N N . PRO A 1 99 ? -18.420 3.499 9.735 1.00 95.31 99 PRO A N 1
ATOM 730 C CA . PRO A 1 99 ? -18.718 3.834 8.339 1.00 95.31 99 PRO A CA 1
ATOM 731 C C . PRO A 1 99 ? -17.478 4.085 7.467 1.00 95.31 99 PRO A C 1
ATOM 733 O O . PRO A 1 99 ? -17.440 3.655 6.315 1.00 95.31 99 PRO A O 1
ATOM 736 N N . ALA A 1 100 ? -16.436 4.718 8.017 1.00 97.12 100 ALA A N 1
ATOM 737 C CA . ALA A 1 100 ? -15.194 5.004 7.294 1.00 97.12 100 ALA A CA 1
ATOM 738 C C . ALA A 1 100 ? -14.416 3.734 6.887 1.00 97.12 100 ALA A C 1
ATOM 740 O O . ALA A 1 100 ? -13.628 3.767 5.941 1.00 97.12 100 ALA A O 1
ATOM 741 N N . TYR A 1 101 ? -14.687 2.573 7.499 1.00 97.88 101 TYR A N 1
ATOM 742 C CA . TYR A 1 101 ? -14.083 1.312 7.066 1.00 97.88 101 TYR A CA 1
ATOM 743 C C . TYR A 1 101 ? -14.530 0.909 5.654 1.00 97.88 101 TYR A C 1
ATOM 745 O O . TYR A 1 101 ? -13.738 0.367 4.882 1.00 97.88 101 TYR A O 1
ATOM 753 N N . ALA A 1 102 ? -15.773 1.219 5.266 1.00 97.00 102 ALA A N 1
ATOM 754 C CA . ALA A 1 102 ? -16.246 0.963 3.906 1.00 97.00 102 ALA A CA 1
ATOM 755 C C . ALA A 1 102 ? -15.458 1.773 2.859 1.00 97.00 102 ALA A C 1
ATOM 757 O O . ALA A 1 102 ? -15.202 1.275 1.757 1.00 97.00 102 ALA A O 1
ATOM 758 N N . LEU A 1 103 ? -15.028 2.987 3.219 1.00 98.06 103 LEU A N 1
ATOM 759 C CA . LEU A 1 103 ? -14.157 3.811 2.386 1.00 98.06 103 LEU A CA 1
ATOM 760 C C . LEU A 1 103 ? -12.750 3.199 2.292 1.00 98.06 103 LEU A C 1
ATOM 762 O O . LEU A 1 103 ? -12.260 2.996 1.186 1.00 98.06 103 LEU A O 1
ATOM 766 N N . ALA A 1 104 ? -12.162 2.750 3.407 1.00 98.25 104 ALA A N 1
ATOM 767 C CA . ALA A 1 104 ? -10.869 2.051 3.390 1.00 98.25 104 ALA A CA 1
ATOM 768 C C . ALA A 1 104 ? -10.894 0.783 2.505 1.00 98.25 104 ALA A C 1
ATOM 770 O O . ALA A 1 104 ? -9.966 0.507 1.745 1.00 98.25 104 ALA A O 1
ATOM 771 N N . VAL A 1 105 ? -11.988 0.012 2.543 1.00 97.12 105 VAL A N 1
ATOM 772 C CA . VAL A 1 105 ? -12.182 -1.148 1.653 1.00 97.12 105 VAL A CA 1
ATOM 773 C C . VAL A 1 105 ? -12.301 -0.730 0.183 1.00 97.12 105 VAL A C 1
ATOM 775 O O . VAL A 1 105 ? -11.893 -1.489 -0.699 1.00 97.12 105 VAL A O 1
ATOM 778 N N . THR A 1 106 ? -12.867 0.445 -0.093 1.00 97.56 106 THR A N 1
ATOM 779 C CA . THR A 1 106 ? -12.980 0.996 -1.450 1.00 97.56 106 THR A CA 1
ATOM 780 C C . THR A 1 106 ? -11.606 1.376 -1.991 1.00 97.56 106 THR A C 1
ATOM 782 O O . THR A 1 106 ? -11.231 0.840 -3.034 1.00 97.56 106 THR A O 1
ATOM 785 N N . HIS A 1 107 ? -10.806 2.115 -1.222 1.00 98.44 107 HIS A N 1
ATOM 786 C CA . HIS A 1 107 ? -9.423 2.437 -1.581 1.00 98.44 107 HIS A CA 1
ATOM 787 C C . HIS A 1 107 ? -8.581 1.182 -1.862 1.00 98.44 107 HIS A C 1
ATOM 789 O O . HIS A 1 107 ? -7.896 1.057 -2.876 1.00 98.44 107 HIS A O 1
ATOM 795 N N . ASN A 1 108 ? -8.719 0.132 -1.041 1.00 97.62 108 ASN A N 1
ATOM 796 C CA . ASN A 1 108 ? -8.024 -1.135 -1.302 1.00 97.62 108 ASN A CA 1
ATOM 797 C C . ASN A 1 108 ? -8.454 -1.820 -2.625 1.00 97.62 108 ASN A C 1
ATOM 799 O O . ASN A 1 108 ? -7.662 -2.527 -3.259 1.00 97.62 108 ASN A O 1
ATOM 803 N N . LYS A 1 109 ? -9.698 -1.628 -3.088 1.00 96.38 109 LYS A N 1
ATOM 804 C CA . LYS A 1 109 ? -10.133 -2.105 -4.417 1.00 96.38 109 LYS A CA 1
ATOM 805 C C . LYS A 1 109 ? -9.541 -1.257 -5.543 1.00 96.38 109 LYS A C 1
ATOM 807 O O . LYS A 1 109 ? -9.217 -1.817 -6.593 1.00 96.38 109 LYS A O 1
ATOM 812 N N . GLU A 1 110 ? -9.385 0.043 -5.330 1.00 98.38 110 GLU A N 1
ATOM 813 C CA . GLU A 1 110 ? -8.746 0.964 -6.274 1.00 98.38 110 GLU A CA 1
ATOM 814 C C . GLU A 1 110 ? -7.253 0.645 -6.416 1.00 98.38 110 GLU A C 1
ATOM 816 O O . GLU A 1 110 ? -6.797 0.424 -7.543 1.00 98.38 110 GLU A O 1
ATOM 821 N N . LEU A 1 111 ? -6.542 0.395 -5.305 1.00 98.38 111 LEU A N 1
ATOM 822 C CA . LEU A 1 111 ? -5.177 -0.154 -5.318 1.00 98.38 111 LEU A CA 1
ATOM 823 C C . LEU A 1 111 ? -5.080 -1.409 -6.183 1.00 98.38 111 LEU A C 1
ATOM 825 O O . LEU A 1 111 ? -4.186 -1.525 -7.017 1.00 98.38 111 LEU A O 1
ATOM 829 N N . LYS A 1 112 ? -6.026 -2.347 -6.052 1.00 96.69 112 LYS A N 1
ATOM 830 C CA . LYS A 1 112 ? -6.046 -3.564 -6.878 1.00 96.69 112 LYS A CA 1
ATOM 831 C C . LYS A 1 112 ? -6.198 -3.259 -8.368 1.00 96.69 112 LYS A C 1
ATOM 833 O O . LYS A 1 112 ? -5.602 -3.949 -9.201 1.00 96.69 112 LYS A O 1
ATOM 838 N N . ALA A 1 113 ? -7.028 -2.283 -8.724 1.00 97.81 113 ALA A N 1
ATOM 839 C CA . ALA A 1 113 ? -7.220 -1.879 -10.112 1.00 97.81 113 ALA A CA 1
ATOM 840 C C . ALA A 1 113 ? -5.947 -1.238 -10.685 1.00 97.81 113 ALA A C 1
ATOM 842 O O . ALA A 1 113 ? -5.522 -1.618 -11.782 1.00 97.81 113 ALA A O 1
ATOM 843 N N . ILE A 1 114 ? -5.309 -0.347 -9.922 1.00 98.50 114 ILE A N 1
ATOM 844 C CA . ILE A 1 114 ? -4.047 0.307 -10.287 1.00 98.50 114 ILE A CA 1
ATOM 845 C C . ILE A 1 114 ? -2.924 -0.730 -10.393 1.00 98.50 114 ILE A C 1
ATOM 847 O O . ILE A 1 114 ? -2.261 -0.802 -11.425 1.00 98.50 114 ILE A O 1
ATOM 851 N N . PHE A 1 115 ? -2.771 -1.615 -9.403 1.00 97.75 115 PHE A N 1
ATOM 852 C CA . PHE A 1 115 ? -1.729 -2.645 -9.390 1.00 97.75 115 PHE A CA 1
ATOM 853 C C . PHE A 1 115 ? -1.817 -3.584 -10.596 1.00 97.75 115 PHE A C 1
ATOM 855 O O . PHE A 1 115 ? -0.805 -3.960 -11.175 1.00 97.75 115 PHE A O 1
ATOM 862 N N . ARG A 1 116 ? -3.028 -3.940 -11.048 1.00 97.50 116 ARG A N 1
ATOM 863 C CA . ARG A 1 116 ? -3.201 -4.729 -12.283 1.00 97.50 116 ARG A CA 1
ATOM 864 C C . ARG A 1 116 ? -2.672 -4.004 -13.520 1.00 97.50 116 ARG A C 1
ATOM 866 O O . ARG A 1 116 ? -2.138 -4.655 -14.418 1.00 97.50 116 ARG A O 1
ATOM 873 N N . ARG A 1 117 ? -2.849 -2.681 -13.601 1.00 98.31 117 ARG A N 1
ATOM 874 C CA . ARG A 1 117 ? -2.283 -1.868 -14.687 1.00 98.31 117 ARG A CA 1
ATOM 875 C C . ARG A 1 117 ? -0.772 -1.778 -14.558 1.00 98.31 117 ARG A C 1
ATOM 877 O O . ARG A 1 117 ? -0.083 -2.019 -15.542 1.00 98.31 117 ARG A O 1
ATOM 884 N N . LEU A 1 118 ? -0.280 -1.549 -13.349 1.00 97.94 118 LEU A N 1
ATOM 885 C CA . LEU A 1 118 ? 1.143 -1.534 -13.051 1.00 97.94 118 LEU A CA 1
ATOM 886 C C . LEU A 1 118 ? 1.822 -2.860 -13.439 1.00 97.94 118 LEU A C 1
ATOM 888 O O . LEU A 1 118 ? 2.807 -2.849 -14.161 1.00 97.94 118 LEU A O 1
ATOM 892 N N . TRP A 1 119 ? 1.239 -4.008 -13.083 1.00 97.19 119 TRP A N 1
ATOM 893 C CA . TRP A 1 119 ? 1.740 -5.330 -13.478 1.00 97.19 119 TRP A CA 1
ATOM 894 C C . TRP A 1 119 ? 1.738 -5.542 -14.996 1.00 97.19 119 TRP A C 1
ATOM 896 O O . TRP A 1 119 ? 2.656 -6.149 -15.553 1.00 97.19 119 TRP A O 1
ATOM 906 N N . LYS A 1 120 ? 0.701 -5.046 -15.684 1.00 97.88 120 LYS A N 1
ATOM 907 C CA . LYS A 1 120 ? 0.623 -5.099 -17.148 1.00 97.88 120 LYS A CA 1
ATOM 908 C C . LYS A 1 120 ? 1.769 -4.314 -17.792 1.00 97.88 120 LYS A C 1
ATOM 910 O O . LYS A 1 120 ? 2.353 -4.819 -18.740 1.00 97.88 120 LYS A O 1
ATOM 915 N N . PHE A 1 121 ? 2.058 -3.116 -17.289 1.00 98.19 121 PHE A N 1
ATOM 916 C CA . PHE A 1 121 ? 3.017 -2.173 -17.872 1.00 98.19 121 PHE A CA 1
ATOM 917 C C . PHE A 1 121 ? 4.382 -2.165 -17.172 1.00 98.19 121 PHE A C 1
ATOM 919 O O . PHE A 1 121 ? 5.167 -1.253 -17.379 1.00 98.19 121 PHE A O 1
ATOM 926 N N . LYS A 1 122 ? 4.696 -3.170 -16.348 1.00 98.31 122 LYS A N 1
ATOM 927 C CA . LYS A 1 122 ? 5.954 -3.246 -15.581 1.00 98.31 122 LYS A CA 1
ATOM 928 C C . LYS A 1 122 ? 7.227 -3.225 -16.444 1.00 98.31 122 LYS A C 1
ATOM 930 O O . LYS A 1 122 ? 8.307 -2.981 -15.928 1.00 98.31 122 LYS A O 1
ATOM 935 N N . ASP A 1 123 ? 7.117 -3.489 -17.739 1.00 98.25 123 ASP A N 1
ATOM 936 C CA . ASP A 1 123 ? 8.241 -3.471 -18.679 1.00 98.25 123 ASP A CA 1
ATOM 937 C C . ASP A 1 123 ? 8.277 -2.172 -19.516 1.00 98.25 123 ASP A C 1
ATOM 939 O O . ASP A 1 123 ? 9.261 -1.907 -20.203 1.00 98.25 123 ASP A O 1
ATOM 943 N N . ASP A 1 124 ? 7.236 -1.335 -19.420 1.00 98.06 124 ASP A N 1
ATOM 944 C CA . ASP A 1 124 ? 6.989 -0.197 -20.304 1.00 98.06 124 ASP A CA 1
ATOM 945 C C . ASP A 1 124 ? 7.111 1.138 -19.552 1.00 98.06 124 ASP A C 1
ATOM 947 O O . ASP A 1 124 ? 6.264 1.501 -18.728 1.00 98.06 124 ASP A O 1
ATOM 951 N N . GLN A 1 125 ? 8.146 1.912 -19.874 1.00 97.06 125 GLN A N 1
ATOM 952 C CA . GLN A 1 125 ? 8.267 3.305 -19.439 1.00 97.06 125 GLN A CA 1
ATOM 953 C C . GLN A 1 125 ? 7.695 4.253 -20.515 1.00 97.06 125 GLN A C 1
ATOM 955 O O . GLN A 1 125 ? 7.920 4.013 -21.703 1.00 97.06 125 GLN A O 1
ATOM 960 N N . PRO A 1 126 ? 6.988 5.345 -20.147 1.00 97.19 126 PRO A N 1
ATOM 961 C CA . PRO A 1 126 ? 6.792 5.877 -18.791 1.00 97.19 126 PRO A CA 1
ATOM 962 C C . PRO A 1 126 ? 5.572 5.314 -18.030 1.00 97.19 126 PRO A C 1
ATOM 964 O O . PRO A 1 126 ? 5.273 5.775 -16.929 1.00 97.19 126 PRO A O 1
ATOM 967 N N . GLN A 1 127 ? 4.820 4.367 -18.600 1.00 98.50 127 GLN A N 1
ATOM 968 C CA . GLN A 1 127 ? 3.547 3.891 -18.038 1.00 98.50 127 GLN A CA 1
ATOM 969 C C . GLN A 1 127 ? 3.713 3.237 -16.663 1.00 98.50 127 GLN A C 1
ATOM 971 O O . GLN A 1 127 ? 2.857 3.415 -15.794 1.00 98.50 127 GLN A O 1
ATOM 976 N N . ARG A 1 128 ? 4.803 2.495 -16.446 1.00 98.38 128 ARG A N 1
ATOM 977 C CA . ARG A 1 128 ? 5.137 1.925 -15.139 1.00 98.38 128 ARG A CA 1
ATOM 978 C C . ARG A 1 128 ? 5.214 3.003 -14.067 1.00 98.38 128 ARG A C 1
ATOM 980 O O . ARG A 1 128 ? 4.514 2.903 -13.065 1.00 98.38 128 ARG A O 1
ATOM 987 N N . ASP A 1 129 ? 6.015 4.039 -14.297 1.00 98.75 129 ASP A N 1
ATOM 988 C CA . ASP A 1 129 ? 6.214 5.112 -13.324 1.00 98.75 129 ASP A CA 1
ATOM 989 C C . ASP A 1 129 ? 4.927 5.920 -13.101 1.00 98.75 129 ASP A C 1
ATOM 991 O O . ASP A 1 129 ? 4.590 6.220 -11.959 1.00 98.75 129 ASP A O 1
ATOM 995 N N . GLN A 1 130 ? 4.134 6.163 -14.151 1.00 98.62 130 GLN A N 1
ATOM 996 C CA . GLN A 1 130 ? 2.807 6.781 -14.014 1.00 98.62 130 GLN A CA 1
ATOM 997 C C . GLN A 1 130 ? 1.867 5.955 -13.123 1.00 98.62 130 GLN A C 1
ATOM 999 O O . GLN A 1 130 ? 1.130 6.504 -12.305 1.00 98.62 130 GLN A O 1
ATOM 1004 N N . HIS A 1 131 ? 1.874 4.628 -13.264 1.00 98.75 131 HIS A N 1
ATOM 1005 C CA . HIS A 1 131 ? 1.053 3.758 -12.426 1.00 98.75 131 HIS A CA 1
ATOM 1006 C C . HIS A 1 131 ? 1.606 3.585 -11.008 1.00 98.75 131 HIS A C 1
ATOM 1008 O O . HIS A 1 131 ? 0.807 3.388 -10.094 1.00 98.75 131 HIS A O 1
ATOM 1014 N N . LEU A 1 132 ? 2.922 3.689 -10.804 1.00 98.81 132 LEU A N 1
ATOM 1015 C CA . LEU A 1 132 ? 3.520 3.771 -9.467 1.00 98.81 132 LEU A CA 1
ATOM 1016 C C . LEU A 1 132 ? 3.081 5.050 -8.749 1.00 98.81 132 LEU A C 1
ATOM 1018 O O . LEU A 1 132 ? 2.668 4.971 -7.597 1.00 98.81 132 LEU A O 1
ATOM 1022 N N . ASP A 1 133 ? 3.078 6.192 -9.438 1.00 98.81 133 ASP A N 1
ATOM 1023 C CA . ASP A 1 133 ? 2.633 7.468 -8.864 1.00 98.81 133 ASP A CA 1
ATOM 1024 C C . ASP A 1 133 ? 1.149 7.423 -8.462 1.00 98.81 133 ASP A C 1
ATOM 1026 O O . ASP A 1 133 ? 0.787 7.827 -7.356 1.00 98.81 133 ASP A O 1
ATOM 1030 N N . LEU A 1 134 ? 0.289 6.837 -9.306 1.00 98.81 134 LEU A N 1
ATOM 1031 C CA . LEU A 1 134 ? -1.115 6.590 -8.953 1.00 98.81 134 LEU A CA 1
ATOM 1032 C C . LEU A 1 134 ? -1.253 5.649 -7.749 1.00 98.81 134 LEU A C 1
ATOM 1034 O O . LEU A 1 134 ? -2.103 5.871 -6.891 1.00 98.81 134 LEU A O 1
ATOM 1038 N N . PHE A 1 135 ? -0.428 4.602 -7.675 1.00 98.75 135 PHE A N 1
ATOM 1039 C CA . PHE A 1 135 ? -0.469 3.649 -6.567 1.00 98.75 135 PHE A CA 1
ATOM 1040 C C . PHE A 1 135 ? -0.064 4.306 -5.242 1.00 98.75 135 PHE A C 1
ATOM 1042 O O . PHE A 1 135 ? -0.702 4.058 -4.224 1.00 98.75 135 PHE A O 1
ATOM 1049 N N . VAL A 1 136 ? 0.954 5.172 -5.252 1.00 98.88 136 VAL A N 1
ATOM 1050 C CA . VAL A 1 136 ? 1.388 5.946 -4.076 1.00 98.88 136 VAL A CA 1
ATOM 1051 C C . VAL A 1 136 ? 0.307 6.927 -3.617 1.00 98.88 136 VAL A C 1
ATOM 1053 O O . VAL A 1 136 ? 0.020 6.998 -2.421 1.00 98.88 136 VAL A O 1
ATOM 1056 N N . SER A 1 137 ? -0.334 7.636 -4.552 1.00 98.81 137 SER A N 1
ATOM 1057 C CA . SER A 1 137 ? -1.462 8.520 -4.231 1.00 98.81 137 SER A CA 1
ATOM 1058 C C . SER A 1 137 ? -2.581 7.747 -3.531 1.00 98.81 137 SER A C 1
ATOM 1060 O O . SER A 1 137 ? -3.041 8.142 -2.467 1.00 98.81 137 SER A O 1
ATOM 1062 N N . GLU A 1 138 ? -2.961 6.595 -4.077 1.00 98.81 138 GLU A N 1
ATOM 1063 C CA . GLU A 1 138 ? -4.028 5.766 -3.517 1.00 98.81 138 GLU A CA 1
ATOM 1064 C C . GLU A 1 138 ? -3.649 5.132 -2.162 1.00 98.81 138 GLU A C 1
ATOM 1066 O O . GLU A 1 138 ? -4.483 5.003 -1.267 1.00 98.81 138 GLU A O 1
ATOM 1071 N N . LEU A 1 139 ? -2.377 4.765 -1.960 1.00 98.75 139 LEU A N 1
ATOM 1072 C CA . LEU A 1 139 ? -1.884 4.319 -0.650 1.00 98.75 139 LEU A CA 1
ATOM 1073 C C . LEU A 1 139 ? -2.019 5.415 0.410 1.00 98.75 139 LEU A C 1
ATOM 1075 O O . LEU A 1 139 ? -2.279 5.098 1.573 1.00 98.75 139 LEU A O 1
ATOM 1079 N N . THR A 1 140 ? -1.829 6.673 0.014 1.00 98.69 140 THR A N 1
ATOM 1080 C CA . THR A 1 140 ? -1.952 7.833 0.902 1.00 98.69 140 THR A CA 1
ATOM 1081 C C . THR A 1 140 ? -3.405 8.021 1.328 1.00 98.69 140 THR A C 1
ATOM 1083 O O . THR A 1 140 ? -3.674 8.022 2.526 1.00 98.69 140 THR A O 1
ATOM 1086 N N . GLU A 1 141 ? -4.346 8.031 0.381 1.00 98.75 141 GLU A N 1
ATOM 1087 C CA . GLU A 1 141 ? -5.793 8.121 0.654 1.00 98.75 141 GLU A CA 1
ATOM 1088 C C . GLU A 1 141 ? -6.284 6.973 1.557 1.00 98.75 141 GLU A C 1
ATOM 1090 O O . GLU A 1 141 ? -6.980 7.181 2.562 1.00 98.75 141 GLU A O 1
ATOM 1095 N N . LEU A 1 142 ? -5.846 5.738 1.267 1.00 98.69 142 LEU A N 1
ATOM 1096 C CA . LEU A 1 142 ? -6.119 4.587 2.126 1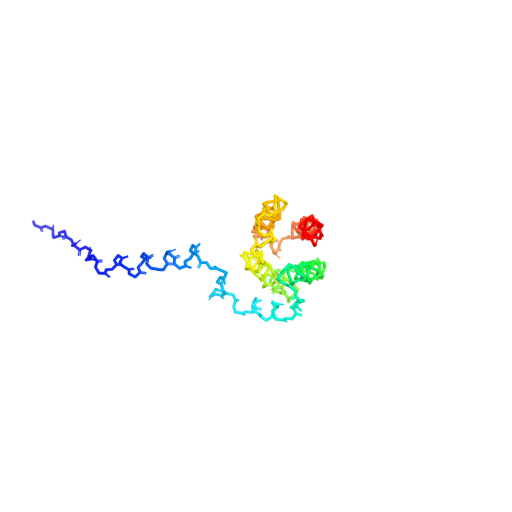.00 98.69 142 LEU A CA 1
ATOM 1097 C C . LEU A 1 142 ? -5.593 4.824 3.545 1.00 98.69 142 LEU A C 1
ATOM 1099 O O . LEU A 1 142 ? -6.300 4.568 4.520 1.00 98.69 142 LEU A O 1
ATOM 1103 N N . ARG A 1 143 ? -4.347 5.282 3.681 1.00 98.56 143 ARG A N 1
ATOM 1104 C CA . ARG A 1 143 ? -3.705 5.483 4.981 1.00 98.56 143 ARG A CA 1
ATOM 1105 C C . ARG A 1 143 ? -4.383 6.574 5.794 1.00 98.56 143 ARG A C 1
ATOM 1107 O O . ARG A 1 143 ? -4.592 6.361 6.986 1.00 98.56 143 ARG A O 1
ATOM 1114 N N . GLU A 1 144 ? -4.734 7.696 5.182 1.00 98.62 144 GLU A N 1
ATOM 1115 C CA . GLU A 1 144 ? -5.466 8.782 5.840 1.00 98.62 144 GLU A CA 1
ATOM 1116 C C . GLU A 1 144 ? -6.832 8.293 6.334 1.00 98.62 144 GLU A C 1
ATOM 1118 O O . GLU A 1 144 ? -7.187 8.486 7.501 1.00 98.62 144 GLU A O 1
ATOM 1123 N N . THR A 1 145 ? -7.544 7.526 5.503 1.00 98.56 145 THR A N 1
ATOM 1124 C CA . THR A 1 145 ? -8.801 6.887 5.908 1.00 98.56 145 THR A CA 1
ATOM 1125 C C . THR A 1 145 ? -8.595 5.928 7.085 1.00 98.56 145 THR A C 1
ATOM 1127 O O . THR A 1 145 ? -9.349 5.971 8.057 1.00 98.56 145 THR A O 1
ATOM 1130 N N . LEU A 1 146 ? -7.554 5.090 7.061 1.00 98.12 146 LEU A N 1
ATOM 1131 C CA . LEU A 1 146 ? -7.226 4.188 8.174 1.00 98.12 146 LEU A CA 1
ATOM 1132 C C . LEU A 1 146 ? -6.841 4.953 9.448 1.00 98.12 146 LEU A C 1
ATOM 1134 O O . LEU A 1 146 ? -7.179 4.524 10.547 1.00 98.12 146 LEU A O 1
ATOM 1138 N N . GLN A 1 147 ? -6.152 6.086 9.334 1.00 97.94 147 GLN A N 1
ATOM 1139 C CA . GLN A 1 147 ? -5.813 6.923 10.485 1.00 97.94 147 GLN A CA 1
ATOM 1140 C C . GLN A 1 147 ? -7.053 7.552 11.128 1.00 97.94 147 GLN A C 1
ATOM 1142 O O . GLN A 1 147 ? -7.072 7.699 12.347 1.00 97.94 147 GLN A O 1
ATOM 1147 N N . SER A 1 148 ? -8.097 7.850 10.347 1.00 97.88 148 SER A N 1
ATOM 1148 C CA . SER A 1 148 ? -9.380 8.345 10.874 1.00 97.88 148 SER A CA 1
ATOM 1149 C C . SER A 1 148 ? -10.161 7.309 11.697 1.00 97.88 148 SER A C 1
ATOM 1151 O O . SER A 1 148 ? -11.059 7.679 12.446 1.00 97.88 148 SER A O 1
ATOM 1153 N N . LEU A 1 149 ? -9.812 6.021 11.574 1.00 96.62 149 LEU A N 1
ATOM 1154 C CA . LEU A 1 149 ? -10.437 4.899 12.288 1.00 96.62 149 LEU A CA 1
ATOM 1155 C C .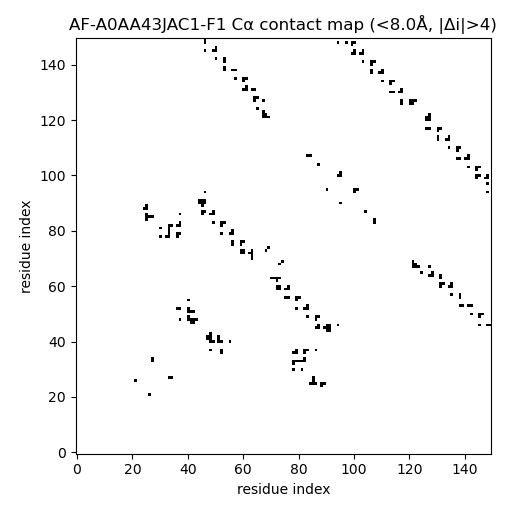 LEU A 1 149 ? -9.778 4.578 13.643 1.00 96.62 149 LEU A C 1
ATOM 1157 O O . LEU A 1 149 ? -10.176 3.599 14.284 1.00 96.62 149 LEU A O 1
ATOM 1161 N N . ARG A 1 150 ? -8.736 5.330 14.024 1.00 89.56 150 ARG A N 1
ATOM 1162 C CA . ARG A 1 150 ? -7.978 5.142 15.270 1.00 89.56 150 ARG A CA 1
ATOM 1163 C C . ARG A 1 150 ? -8.797 5.446 16.519 1.00 89.56 150 ARG A C 1
ATOM 1165 O O . ARG A 1 150 ? -9.616 6.388 16.485 1.00 89.56 150 ARG A O 1
#

Mean predicted aligned error: 8.53 Å

Secondary structure (DSSP, 8-state):
--------HHHHHHHHHHHHHHHSS---TT-HHHHHHHHHT--SSHHHHHHHHHHHHHHHHHHHTT--SS-HHHHHHHHHHHHHHHHHTTS-HHHHTSHHHHHHHHHHHHHHHHHHHHHHTTTSTTHHHHHHHHHHHHHHHHHHHHHHT-

Nearest PDB structures (foldseek):
  2f6h-assembly1_X  TM=3.705E-01  e=2.796E+00  Saccharomyces cerevisiae

Foldseek 3Di:
DDDDDDPDPVVVVVVVVVVVVVVDALDCPPQVCLVVLLVVQDDPFLLSSLLSLLVLLLVLLVVCPPHADCDPSNVSNVSSLSNNLSSLVVTDPLLCPDPLSVVLNVLNVVLVVLVVQLNVCRHPPPSNVVSSVVNNVSSVSSSVSSVVSD

pLDDT: mean 87.33, std 18.65, range [39.94, 98.88]

Sequence (150 aa):
MKGRGYMGLKALFPIAALLVLSTTGCSYLFYPHAKEFTAKAKGATGLETVINLTNMAEASATAAKGGTGVDQSFDDLHNQFHAISNSICCVEKSVREQPAYALAVTHNKELKAIFRRLWKFKDDQPQRDQHLDLFVSELTELRETLQSLR

Radius of gyration: 18.64 Å; Cα contacts (8 Å, |Δi|>4): 156; chains: 1; bounding box: 39×54×47 Å